Protein AF-A0A0E0NDN1-F1 (afdb_monomer_lite)

InterPro domains:
  IPR002083 MATH/TRAF domain [PF22486] (19-80)
  IPR002083 MATH/TRAF domain [PS50144] (17-83)
  IPR002083 MATH/TRAF domain [cd00121] (18-82)
  IPR008974 TRAF-like [G3DSA:2.60.210.10] (16-83)
  IPR045005 BTB/POZ and MATH domain-containing protein 1-6 [PTHR26379] (7-78)

Sequence (83 aa):
MTDNCNTFSTIVAEAVSGSHVIKIAGYSRIKVLLRNGESLTSIPFSVAGHSWTIRFYPNGDSAESQDYLSFYLILDSANSYDV

Secondary structure (DSSP, 8-state):
-------------PPP--------TTHHHHHHHSPTT--EEPPPEEETTEEEEEEEETT-SSGGGTTS-EEEEEEEEE-----

Radius of gyration: 22.39 Å; chains: 1; bounding box: 34×24×80 Å

Organism: Oryza rufipogon (NCBI:txid4529)

pLDDT: mean 88.34, std 13.83, range [47.12, 98.38]

Structure (mmCIF, N/CA/C/O backbone):
data_AF-A0A0E0NDN1-F1
#
_entry.id   AF-A0A0E0NDN1-F1
#
loop_
_atom_site.group_PDB
_atom_site.id
_atom_site.type_symbol
_atom_site.label_atom_id
_atom_site.label_alt_id
_atom_site.label_comp_id
_atom_site.label_asym_id
_atom_site.label_entity_id
_atom_site.label_seq_id
_atom_site.pdbx_PDB_ins_code
_atom_site.Cartn_x
_atom_site.Cartn_y
_atom_site.Cartn_z
_atom_site.occupancy
_atom_site.B_iso_or_equiv
_atom_site.auth_seq_id
_atom_site.auth_comp_id
_atom_site.auth_asym_id
_atom_site.auth_atom_id
_atom_site.pdbx_PDB_model_num
ATOM 1 N N . MET A 1 1 ? 14.411 5.238 -64.173 1.00 47.12 1 MET A N 1
ATOM 2 C CA . MET A 1 1 ? 13.655 5.440 -62.922 1.00 47.12 1 MET A CA 1
ATOM 3 C C . MET A 1 1 ? 14.553 4.949 -61.806 1.00 47.12 1 MET A C 1
ATOM 5 O O . MET A 1 1 ? 14.868 3.769 -61.798 1.00 47.12 1 MET A O 1
ATOM 9 N N . THR A 1 2 ? 15.099 5.843 -60.989 1.00 58.31 2 THR A N 1
ATOM 10 C CA . THR A 1 2 ? 15.942 5.469 -59.844 1.00 58.31 2 THR A CA 1
ATOM 11 C C . THR A 1 2 ? 15.064 5.420 -58.605 1.00 58.31 2 THR A C 1
ATOM 13 O O . THR A 1 2 ? 14.569 6.463 -58.181 1.00 58.31 2 THR A O 1
ATOM 16 N N . ASP A 1 3 ? 14.861 4.222 -58.059 1.00 63.50 3 ASP A N 1
ATOM 17 C CA . ASP A 1 3 ? 14.265 4.047 -56.737 1.00 63.50 3 ASP A CA 1
ATOM 18 C C . ASP A 1 3 ? 15.273 4.514 -55.687 1.00 63.50 3 ASP A C 1
ATOM 20 O O . ASP A 1 3 ? 16.380 3.986 -55.569 1.00 63.50 3 ASP A O 1
ATOM 24 N N . ASN A 1 4 ? 14.901 5.557 -54.957 1.00 78.19 4 ASN A N 1
ATOM 25 C CA . ASN A 1 4 ? 15.684 6.089 -53.858 1.00 78.19 4 ASN A CA 1
ATOM 26 C C . ASN A 1 4 ? 15.329 5.297 -52.592 1.00 78.19 4 ASN A C 1
ATOM 28 O O . ASN A 1 4 ? 14.212 5.408 -52.087 1.00 78.19 4 ASN A O 1
ATOM 32 N N . CYS A 1 5 ? 16.258 4.481 -52.086 1.00 78.12 5 CYS A N 1
ATOM 33 C CA . CYS A 1 5 ? 16.057 3.740 -50.841 1.00 78.12 5 CYS A CA 1
ATOM 34 C C . CYS A 1 5 ? 16.271 4.680 -49.648 1.00 78.12 5 CYS A C 1
ATOM 36 O O . CYS A 1 5 ? 17.398 4.885 -49.198 1.00 78.12 5 CYS A O 1
ATOM 38 N N . ASN A 1 6 ? 15.185 5.279 -49.160 1.00 81.81 6 ASN A N 1
ATOM 39 C CA . ASN A 1 6 ? 15.212 6.071 -47.936 1.00 81.81 6 ASN A CA 1
ATOM 40 C C . ASN A 1 6 ? 15.028 5.164 -46.719 1.00 81.81 6 ASN A C 1
ATOM 42 O O . ASN A 1 6 ? 14.01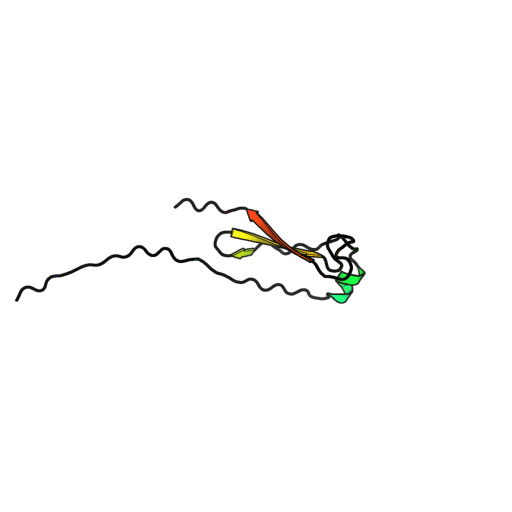0 4.483 -46.588 1.00 81.81 6 ASN A O 1
ATOM 46 N N . THR A 1 7 ? 15.991 5.204 -45.803 1.00 83.31 7 THR A N 1
ATOM 47 C CA . THR A 1 7 ? 15.853 4.645 -44.460 1.00 83.31 7 THR A CA 1
ATOM 48 C C . THR A 1 7 ? 15.513 5.761 -43.479 1.00 83.31 7 THR A C 1
ATOM 50 O O . THR A 1 7 ? 16.032 6.873 -43.566 1.00 83.31 7 THR A O 1
ATOM 53 N N . PHE A 1 8 ? 14.624 5.460 -42.537 1.00 84.62 8 PHE A N 1
ATOM 54 C CA . PHE A 1 8 ? 14.263 6.357 -41.447 1.00 84.62 8 PHE A CA 1
ATOM 55 C C . PHE A 1 8 ? 14.549 5.661 -40.123 1.00 84.62 8 PHE A C 1
ATOM 57 O O . PHE A 1 8 ? 14.314 4.461 -39.980 1.00 84.62 8 PHE A O 1
ATOM 64 N N . SER A 1 9 ? 15.031 6.424 -39.149 1.00 83.06 9 SER A N 1
ATOM 65 C CA . SER A 1 9 ? 15.108 6.006 -37.755 1.00 83.06 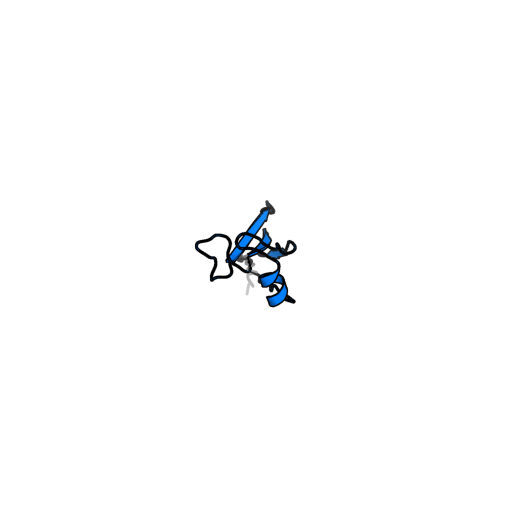9 SER A CA 1
ATOM 66 C C . SER A 1 9 ? 14.397 7.032 -36.880 1.00 83.06 9 SER A C 1
ATOM 68 O O . SER A 1 9 ? 14.239 8.200 -37.239 1.00 83.06 9 SER A O 1
ATOM 70 N N . THR A 1 10 ? 13.906 6.586 -35.731 1.00 84.50 10 THR A N 1
ATOM 71 C CA . THR A 1 10 ? 13.282 7.447 -34.728 1.00 84.50 10 THR A CA 1
ATOM 72 C C . THR A 1 10 ? 13.721 6.962 -33.358 1.00 84.50 10 THR A C 1
ATOM 74 O O . THR A 1 10 ? 13.692 5.765 -33.086 1.00 84.50 10 THR A O 1
ATOM 77 N N . ILE A 1 11 ? 14.143 7.899 -32.510 1.00 83.69 11 ILE A N 1
ATOM 78 C CA . ILE A 1 11 ? 14.395 7.656 -31.091 1.00 83.69 11 ILE A CA 1
ATOM 79 C C . ILE A 1 11 ? 13.114 8.046 -30.360 1.00 83.69 11 ILE A C 1
ATOM 81 O O . ILE A 1 11 ? 12.719 9.211 -30.390 1.00 83.69 11 ILE A O 1
ATOM 85 N N . VAL A 1 12 ? 12.450 7.069 -29.746 1.00 81.94 12 VAL A N 1
ATOM 86 C CA . VAL A 1 12 ? 11.238 7.288 -28.951 1.00 81.94 12 VAL A CA 1
ATOM 87 C C . VAL A 1 12 ? 11.602 7.118 -27.482 1.00 81.94 12 VAL A C 1
ATOM 89 O O . VAL A 1 12 ? 12.117 6.074 -27.090 1.00 81.94 12 VAL A O 1
ATOM 92 N N . ALA A 1 13 ? 11.337 8.140 -26.671 1.00 80.81 13 ALA A N 1
ATOM 93 C CA . ALA A 1 13 ? 11.355 8.021 -25.219 1.00 80.81 13 ALA A CA 1
ATOM 94 C C . ALA A 1 13 ? 9.935 7.679 -24.751 1.00 80.81 13 ALA A C 1
ATOM 96 O O . ALA A 1 13 ? 9.080 8.561 -24.653 1.00 80.81 13 ALA A O 1
ATOM 97 N N . GLU A 1 14 ? 9.657 6.396 -24.522 1.00 79.69 14 GLU A N 1
ATOM 98 C CA . GLU A 1 14 ? 8.357 5.956 -24.014 1.00 79.69 14 GLU A CA 1
ATOM 99 C C . GLU A 1 14 ? 8.305 6.070 -22.488 1.00 79.69 14 GLU A C 1
ATOM 101 O O . GLU A 1 14 ? 9.205 5.622 -21.776 1.00 79.69 14 GLU A O 1
ATOM 106 N N . ALA A 1 15 ? 7.225 6.657 -21.970 1.00 79.25 15 ALA A N 1
ATOM 107 C CA . ALA A 1 15 ? 6.970 6.653 -20.538 1.00 79.25 15 ALA A CA 1
ATOM 108 C C . ALA A 1 15 ? 6.532 5.246 -20.105 1.00 79.25 15 ALA A C 1
ATOM 110 O O . ALA A 1 15 ? 5.486 4.752 -20.531 1.00 79.25 15 ALA A O 1
ATOM 111 N N . VAL A 1 16 ? 7.312 4.605 -19.232 1.00 83.50 16 VAL A N 1
ATOM 112 C CA . VAL A 1 16 ? 6.934 3.309 -18.659 1.00 83.50 16 VAL A CA 1
ATOM 113 C C . VAL A 1 16 ? 5.854 3.537 -17.604 1.00 83.50 16 VAL A C 1
ATOM 115 O O . VAL A 1 16 ? 6.066 4.249 -16.625 1.00 83.50 16 VAL A O 1
ATOM 118 N N . SER A 1 17 ? 4.696 2.906 -17.786 1.00 85.19 17 SER A N 1
ATOM 119 C CA . SER A 1 17 ? 3.613 2.895 -16.800 1.00 85.19 17 SER A CA 1
ATOM 120 C C . SER A 1 17 ? 3.303 1.466 -16.357 1.00 85.19 17 SER A C 1
ATOM 122 O O . SER A 1 17 ? 3.642 0.495 -17.031 1.00 85.19 17 SER A O 1
ATOM 124 N N . GLY A 1 18 ? 2.689 1.324 -15.186 1.00 87.25 18 GLY A N 1
ATOM 125 C CA . GLY A 1 18 ? 2.275 0.032 -14.653 1.00 87.25 18 GLY A CA 1
ATOM 126 C C . GLY A 1 18 ? 1.310 0.195 -13.486 1.00 87.25 18 GLY A C 1
ATOM 127 O O . GLY A 1 18 ? 1.120 1.294 -12.970 1.00 87.25 18 GLY A O 1
ATOM 128 N N . SER A 1 19 ? 0.693 -0.910 -13.073 1.00 91.19 19 SER A N 1
ATOM 129 C CA . SER A 1 19 ? -0.287 -0.940 -11.985 1.00 91.19 19 SER A CA 1
ATOM 130 C C . SER A 1 19 ? -0.013 -2.100 -11.037 1.00 91.19 19 SER A C 1
ATOM 132 O O . SER A 1 19 ? 0.361 -3.184 -11.483 1.00 91.19 19 SER A O 1
ATOM 134 N N . HIS A 1 20 ? -0.280 -1.901 -9.749 1.00 92.19 20 HIS A N 1
ATOM 135 C CA . HIS A 1 20 ? -0.229 -2.951 -8.737 1.00 92.19 20 HIS A CA 1
ATOM 136 C C . HIS A 1 20 ? -1.570 -3.040 -8.004 1.00 92.19 20 HIS A C 1
ATOM 138 O O . HIS A 1 20 ? -2.132 -2.020 -7.607 1.00 92.19 20 HIS A O 1
ATOM 144 N N . VAL A 1 21 ? -2.085 -4.259 -7.820 1.00 94.94 21 VAL A N 1
ATOM 145 C CA . VAL A 1 21 ? -3.334 -4.519 -7.090 1.00 94.94 21 VAL A CA 1
ATOM 146 C C . VAL A 1 21 ? -3.002 -5.190 -5.765 1.00 94.94 21 VAL A C 1
ATOM 148 O O . VAL A 1 21 ? -2.496 -6.310 -5.746 1.00 94.94 21 VAL A O 1
ATOM 151 N N . ILE A 1 22 ? -3.344 -4.530 -4.659 1.00 93.38 22 ILE A N 1
ATOM 152 C CA . ILE A 1 22 ? -3.190 -5.078 -3.310 1.00 93.38 22 ILE A CA 1
ATOM 153 C C . ILE A 1 22 ? -4.519 -5.650 -2.799 1.00 93.38 22 ILE A C 1
ATOM 155 O O . ILE A 1 22 ? -5.556 -4.988 -2.829 1.00 93.38 22 ILE A O 1
ATOM 159 N N . LYS A 1 23 ? -4.494 -6.893 -2.302 1.00 95.69 23 LYS A N 1
ATOM 160 C CA . LYS A 1 23 ? -5.645 -7.548 -1.662 1.00 95.69 23 LYS A CA 1
ATOM 161 C C . LYS A 1 23 ? -5.423 -7.649 -0.156 1.00 95.69 23 LYS A C 1
ATOM 163 O O . LYS A 1 23 ? -4.563 -8.399 0.294 1.00 95.69 23 LYS A O 1
ATOM 168 N N . ILE A 1 24 ? -6.256 -6.965 0.625 1.00 95.94 24 ILE A N 1
ATOM 169 C CA . ILE A 1 24 ? -6.236 -7.046 2.092 1.00 95.94 24 ILE A CA 1
ATOM 170 C C . ILE A 1 24 ? -7.278 -8.072 2.545 1.00 95.94 24 ILE A C 1
ATOM 172 O O . ILE A 1 24 ? -8.461 -7.772 2.703 1.00 95.94 24 ILE A O 1
ATOM 176 N N . ALA A 1 25 ? -6.844 -9.316 2.730 1.00 97.12 25 ALA A N 1
ATOM 177 C CA . ALA A 1 25 ? -7.703 -10.362 3.274 1.00 97.12 25 ALA A CA 1
ATOM 178 C C . ALA A 1 25 ? -7.860 -10.201 4.797 1.00 97.12 25 ALA A C 1
ATOM 180 O O . ALA A 1 25 ? -6.889 -9.957 5.506 1.00 97.12 25 ALA A O 1
ATOM 181 N N . GLY A 1 26 ? -9.084 -10.361 5.311 1.00 97.12 26 GLY A N 1
ATOM 182 C CA . GLY A 1 26 ? -9.340 -10.306 6.756 1.00 97.12 26 GLY A CA 1
ATOM 183 C C . GLY A 1 26 ? -9.275 -8.903 7.372 1.00 97.12 26 GLY A C 1
ATOM 184 O O . GLY A 1 26 ?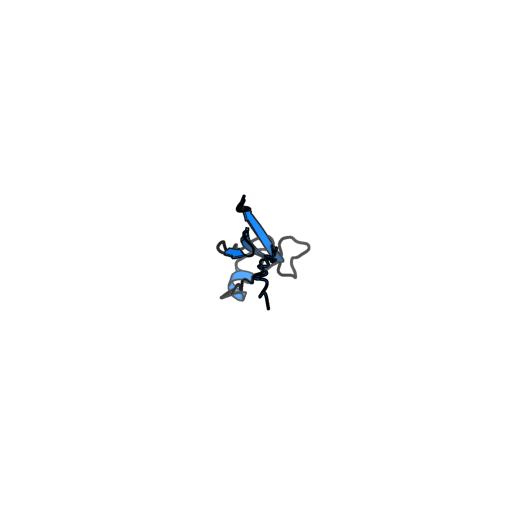 -8.978 -8.789 8.561 1.00 97.12 26 GLY A O 1
ATOM 185 N N . TYR A 1 27 ? -9.573 -7.852 6.596 1.00 95.31 27 TYR A N 1
ATOM 186 C CA . TYR A 1 27 ? -9.503 -6.447 7.028 1.00 95.31 27 TYR A CA 1
ATOM 187 C C . TYR A 1 27 ? -10.103 -6.191 8.417 1.00 95.31 27 TYR A C 1
ATOM 189 O O . TYR A 1 27 ? -9.424 -5.620 9.261 1.00 95.31 27 TYR A O 1
ATOM 197 N N . SER A 1 28 ? -11.325 -6.655 8.700 1.00 96.62 28 SER A N 1
ATOM 198 C CA . SER A 1 28 ? -11.974 -6.397 9.996 1.00 96.62 28 SER A CA 1
ATOM 199 C C . SER A 1 28 ? -11.166 -6.928 11.183 1.00 96.62 28 SER A C 1
ATOM 201 O O . SER A 1 28 ? -11.113 -6.287 12.227 1.00 96.62 28 SER A O 1
ATOM 203 N N . ARG A 1 29 ? -10.485 -8.071 11.021 1.00 98.12 29 ARG A N 1
ATOM 204 C CA . ARG A 1 29 ? -9.605 -8.625 12.057 1.00 98.12 29 ARG A CA 1
ATOM 205 C C . ARG A 1 29 ? -8.331 -7.797 12.195 1.00 98.12 29 ARG A C 1
ATOM 207 O O . ARG A 1 29 ? -7.932 -7.502 13.313 1.00 98.12 29 ARG A O 1
ATOM 214 N N . ILE A 1 30 ? -7.724 -7.398 11.078 1.00 97.56 30 ILE A N 1
ATOM 215 C CA . ILE A 1 30 ? -6.540 -6.524 11.066 1.00 97.56 30 ILE A CA 1
ATOM 216 C C . ILE A 1 30 ? -6.850 -5.192 11.761 1.00 97.56 30 ILE A C 1
ATOM 218 O O . ILE A 1 30 ? -6.078 -4.755 12.607 1.00 97.56 30 ILE A O 1
ATOM 222 N N . LYS A 1 31 ? -8.008 -4.589 11.465 1.00 96.06 31 LYS A N 1
ATOM 223 C CA . LYS A 1 31 ? -8.456 -3.325 12.057 1.00 96.06 31 LYS A CA 1
ATOM 224 C C . LYS A 1 31 ? -8.621 -3.403 13.575 1.00 96.06 31 LYS A C 1
ATOM 226 O O . LYS A 1 31 ? -8.326 -2.438 14.261 1.00 96.06 31 LYS A O 1
ATOM 231 N N . VAL A 1 32 ? -9.079 -4.538 14.102 1.00 97.94 32 VAL A N 1
ATOM 232 C CA . VAL A 1 32 ? -9.205 -4.743 15.556 1.00 97.94 32 VAL A CA 1
ATOM 233 C C . VAL A 1 32 ? -7.850 -5.026 16.214 1.00 97.94 32 VAL A C 1
ATOM 235 O O . VAL A 1 32 ? -7.639 -4.638 17.358 1.00 97.94 32 VAL A O 1
ATOM 238 N N . LEU A 1 33 ? -6.943 -5.721 15.519 1.00 98.12 33 LEU A N 1
ATOM 239 C CA . LEU A 1 33 ? -5.641 -6.106 16.071 1.00 98.12 33 LEU A CA 1
ATOM 240 C C . LEU A 1 33 ? -4.642 -4.949 16.133 1.00 98.12 33 LEU A C 1
ATOM 242 O O . LEU A 1 33 ? -3.834 -4.922 17.057 1.00 98.12 33 LEU A O 1
ATOM 246 N N . LEU A 1 34 ? -4.678 -4.041 15.156 1.00 97.81 34 LEU A N 1
ATOM 247 C CA . LEU A 1 34 ? -3.721 -2.945 15.047 1.00 97.81 34 LEU A CA 1
ATOM 248 C C . LEU A 1 34 ? -4.264 -1.655 15.656 1.00 97.81 34 LEU A C 1
ATOM 250 O O . LEU A 1 34 ? -5.419 -1.292 15.449 1.00 97.81 34 LEU A O 1
ATOM 254 N N . ARG A 1 35 ? -3.417 -0.931 16.379 1.00 97.94 35 ARG A N 1
ATOM 255 C CA . ARG A 1 35 ? -3.734 0.388 16.945 1.00 97.94 35 ARG A CA 1
ATOM 256 C C . ARG A 1 35 ? -3.540 1.496 15.904 1.00 97.94 35 ARG A C 1
ATOM 258 O O . ARG A 1 35 ? -2.946 1.279 14.850 1.00 97.94 35 ARG A O 1
ATOM 265 N N . ASN A 1 36 ? -4.041 2.696 16.197 1.00 98.12 36 ASN A N 1
ATOM 266 C CA . ASN A 1 36 ? -3.665 3.897 15.444 1.00 98.12 36 ASN A CA 1
ATOM 267 C C . ASN A 1 36 ? -2.130 4.035 15.419 1.00 98.12 36 ASN A C 1
ATOM 269 O O . ASN A 1 36 ? -1.474 3.799 16.435 1.00 98.12 36 ASN A O 1
ATOM 273 N N . GLY A 1 37 ? -1.567 4.347 14.251 1.00 97.81 37 GLY A N 1
ATOM 274 C CA . GLY A 1 37 ? -0.120 4.410 14.033 1.00 97.81 37 GLY A CA 1
ATOM 275 C C . GLY A 1 37 ? 0.575 3.061 13.792 1.00 97.81 37 GLY A C 1
ATOM 276 O O . GLY A 1 37 ? 1.744 3.046 13.408 1.00 97.81 37 GLY A O 1
ATOM 277 N N . GLU A 1 38 ? -0.107 1.922 13.945 1.00 98.31 38 GLU A N 1
ATOM 278 C CA . GLU A 1 38 ? 0.440 0.613 13.564 1.00 98.31 38 GLU A CA 1
ATOM 279 C C . GLU A 1 38 ? 0.115 0.284 12.101 1.00 98.31 38 GLU A C 1
ATOM 281 O O . GLU A 1 38 ? -0.951 0.624 11.583 1.00 98.31 38 GLU A O 1
ATOM 286 N N . SER A 1 39 ? 1.043 -0.394 11.420 1.00 97.75 39 SER A N 1
ATOM 287 C CA . SER A 1 39 ? 0.926 -0.666 9.985 1.00 97.75 39 SER A CA 1
ATOM 288 C C . SER A 1 39 ? 1.347 -2.070 9.580 1.00 97.75 39 SER A C 1
ATOM 290 O O . SER A 1 39 ? 2.063 -2.772 10.293 1.00 97.75 39 SER A O 1
ATOM 292 N N . LEU A 1 40 ? 0.907 -2.449 8.382 1.00 97.69 40 LEU A N 1
ATOM 293 C CA . LEU A 1 40 ? 1.413 -3.580 7.616 1.00 97.69 40 LEU A CA 1
ATOM 294 C C . LEU A 1 40 ? 2.096 -3.056 6.354 1.00 97.69 40 LEU A C 1
ATOM 296 O O . LEU A 1 40 ? 1.603 -2.121 5.722 1.00 97.69 40 LEU A O 1
ATOM 300 N N . THR A 1 41 ? 3.194 -3.690 5.958 1.00 96.56 41 THR A N 1
ATOM 301 C CA . THR A 1 41 ? 3.899 -3.377 4.710 1.00 96.56 41 THR A CA 1
ATOM 302 C C . THR A 1 41 ? 3.685 -4.515 3.719 1.00 96.56 41 THR A C 1
ATOM 304 O O . THR A 1 41 ? 3.728 -5.688 4.097 1.00 96.56 41 THR A O 1
ATOM 307 N N . SER A 1 42 ? 3.421 -4.184 2.456 1.00 95.75 42 SER A N 1
ATOM 308 C CA . SER A 1 42 ? 3.365 -5.170 1.380 1.00 95.75 42 SER A CA 1
ATOM 309 C C . SER A 1 42 ? 4.738 -5.795 1.137 1.00 95.75 42 SER A C 1
ATOM 311 O O . SER A 1 42 ? 5.769 -5.278 1.561 1.00 95.75 42 SER A O 1
ATOM 313 N N . ILE A 1 43 ? 4.766 -6.880 0.369 1.00 93.50 43 ILE A N 1
ATOM 314 C CA . ILE A 1 43 ? 6.012 -7.278 -0.289 1.00 93.50 43 ILE A CA 1
ATOM 315 C C . ILE A 1 43 ? 6.431 -6.202 -1.313 1.00 93.50 43 ILE A C 1
ATOM 317 O O . ILE A 1 43 ? 5.546 -5.507 -1.836 1.00 93.50 43 ILE A O 1
ATOM 321 N N . PRO A 1 44 ? 7.735 -6.057 -1.612 1.00 93.88 44 PRO A N 1
ATOM 322 C CA . PRO A 1 44 ? 8.195 -5.178 -2.679 1.00 93.88 44 PRO A CA 1
ATOM 323 C C . PRO A 1 44 ? 7.636 -5.587 -4.046 1.00 93.88 44 PRO A C 1
ATOM 325 O O . PRO A 1 44 ? 7.451 -6.775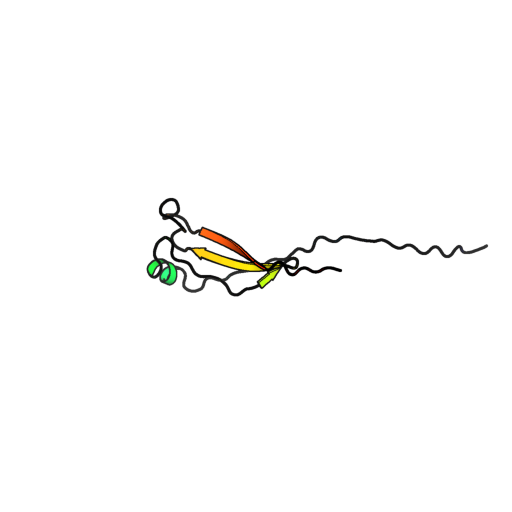 -4.324 1.00 93.88 44 PRO A O 1
ATOM 328 N N . PHE A 1 45 ? 7.383 -4.607 -4.909 1.00 92.44 45 PHE A N 1
ATOM 329 C CA . PHE A 1 45 ? 6.949 -4.808 -6.290 1.00 92.44 45 PHE A CA 1
ATOM 330 C C . PHE A 1 45 ? 7.574 -3.770 -7.227 1.00 92.44 45 PHE A C 1
ATOM 332 O O . PHE A 1 45 ? 7.830 -2.634 -6.834 1.00 92.44 45 PHE A O 1
ATOM 339 N N . SER A 1 46 ? 7.783 -4.146 -8.490 1.00 91.75 46 SER A N 1
ATOM 340 C CA . SER A 1 46 ? 8.427 -3.278 -9.482 1.00 91.75 46 SER A CA 1
ATOM 341 C C . SER A 1 46 ? 7.410 -2.630 -10.419 1.00 91.75 46 SER A C 1
ATOM 343 O O . SER A 1 46 ? 6.659 -3.332 -11.095 1.00 91.75 46 SER A O 1
ATOM 345 N N . VAL A 1 47 ? 7.407 -1.297 -10.502 1.00 90.25 47 VAL A N 1
ATOM 346 C CA . VAL A 1 47 ? 6.606 -0.512 -11.462 1.00 90.25 47 VAL A CA 1
ATOM 347 C C . VAL A 1 47 ? 7.443 0.662 -11.960 1.00 90.25 47 VAL A C 1
ATOM 349 O O . VAL A 1 47 ? 8.087 1.341 -11.163 1.00 90.25 47 VAL A O 1
ATOM 352 N N . ALA A 1 48 ? 7.420 0.900 -13.276 1.00 88.38 48 ALA A N 1
ATOM 353 C CA . ALA A 1 48 ? 8.126 2.009 -13.926 1.00 88.38 48 ALA A CA 1
ATOM 354 C C . ALA A 1 48 ? 9.630 2.085 -13.581 1.00 88.38 48 ALA A C 1
ATOM 356 O O . ALA A 1 48 ? 10.170 3.162 -13.370 1.00 88.38 48 ALA A O 1
ATOM 357 N N . GLY A 1 49 ? 10.304 0.932 -13.482 1.00 87.31 49 GLY A N 1
ATOM 358 C CA . GLY A 1 49 ? 11.743 0.864 -13.181 1.00 87.31 49 GLY A CA 1
ATOM 359 C C . GLY A 1 49 ? 12.115 1.064 -11.707 1.00 87.31 49 GLY A C 1
ATOM 360 O O . GLY A 1 49 ? 13.293 1.022 -11.367 1.00 87.31 49 GLY A O 1
ATOM 361 N N . HIS A 1 50 ? 11.137 1.221 -10.818 1.00 88.81 50 HIS A N 1
ATOM 362 C CA . HIS A 1 50 ? 11.358 1.436 -9.392 1.00 88.81 50 HIS A CA 1
ATOM 363 C C . HIS A 1 50 ? 10.827 0.269 -8.560 1.00 88.81 50 HIS A C 1
ATOM 365 O O . HIS A 1 50 ? 9.808 -0.334 -8.913 1.00 88.81 50 HIS A O 1
ATOM 371 N N . SER A 1 51 ? 11.513 -0.028 -7.452 1.00 93.44 51 SER A N 1
ATOM 372 C CA . SER A 1 51 ? 11.043 -0.974 -6.440 1.00 93.44 51 SER A CA 1
ATOM 373 C C . SER A 1 51 ? 10.240 -0.228 -5.382 1.00 93.44 51 SER A C 1
ATOM 375 O O . SER A 1 51 ? 10.762 0.658 -4.701 1.00 93.44 51 SER A O 1
ATOM 377 N N . TRP A 1 52 ? 8.974 -0.597 -5.244 1.00 94.44 52 TRP A N 1
ATOM 378 C CA . TRP A 1 52 ? 8.023 0.037 -4.345 1.00 94.44 52 TRP A CA 1
ATOM 379 C C . TRP A 1 52 ? 7.531 -0.934 -3.280 1.00 94.44 52 TRP A C 1
ATOM 381 O O . TRP A 1 52 ? 7.355 -2.123 -3.539 1.00 94.44 52 TRP A O 1
ATOM 391 N N . THR A 1 53 ? 7.200 -0.405 -2.110 1.00 96.56 53 THR A N 1
ATOM 392 C CA . THR A 1 53 ? 6.357 -1.069 -1.115 1.00 96.56 53 THR A CA 1
ATOM 393 C C . THR A 1 53 ? 5.158 -0.188 -0.783 1.00 96.56 53 THR A C 1
ATOM 395 O O . THR A 1 53 ? 5.201 1.036 -0.906 1.00 96.56 53 THR A O 1
ATOM 398 N N . ILE A 1 54 ? 4.048 -0.801 -0.373 1.00 97.25 54 ILE A N 1
ATOM 399 C CA . ILE A 1 54 ? 2.888 -0.084 0.160 1.00 97.25 54 ILE A CA 1
ATOM 400 C C . ILE A 1 54 ? 2.846 -0.303 1.666 1.00 97.25 54 ILE A C 1
ATOM 402 O O . ILE A 1 54 ? 2.804 -1.444 2.128 1.00 97.25 54 ILE A O 1
ATOM 406 N N . ARG A 1 55 ? 2.801 0.787 2.433 1.00 97.69 55 ARG A N 1
ATOM 407 C CA . ARG A 1 55 ? 2.531 0.753 3.871 1.00 97.69 55 ARG A CA 1
ATOM 408 C C . ARG A 1 55 ? 1.077 1.119 4.133 1.00 97.69 55 ARG A C 1
ATOM 410 O O . ARG A 1 55 ? 0.592 2.139 3.650 1.00 97.69 55 ARG A O 1
ATOM 417 N N . PHE A 1 56 ? 0.394 0.283 4.899 1.00 97.88 56 PHE A N 1
ATOM 418 C CA . PHE A 1 56 ? -1.036 0.354 5.158 1.00 97.88 56 PHE A CA 1
ATOM 419 C C . PHE A 1 56 ? -1.316 0.470 6.657 1.00 97.88 56 PHE A C 1
ATOM 421 O O . PHE A 1 56 ? -0.923 -0.405 7.428 1.00 97.88 56 PHE A O 1
ATOM 428 N N . TYR A 1 57 ? -2.043 1.517 7.044 1.00 98.19 57 TYR A N 1
ATOM 429 C CA . TYR A 1 57 ? -2.494 1.779 8.407 1.00 98.19 57 TYR A CA 1
ATOM 430 C C . TYR A 1 57 ? -4.027 1.654 8.461 1.00 98.19 57 TYR A C 1
ATOM 432 O O . TYR A 1 57 ? -4.731 2.527 7.941 1.00 98.19 57 TYR A O 1
ATOM 440 N N . PRO A 1 58 ? -4.588 0.587 9.060 1.00 97.75 58 PRO A N 1
ATOM 441 C CA . PRO A 1 58 ? -6.035 0.346 9.042 1.00 97.75 58 PRO A CA 1
ATOM 442 C C . PRO A 1 58 ? -6.853 1.330 9.895 1.00 97.75 58 PRO A C 1
ATOM 444 O O . PRO A 1 58 ? -8.065 1.418 9.685 1.00 97.75 58 PRO A O 1
ATOM 447 N N . ASN A 1 59 ? -6.203 2.022 10.840 1.00 98.12 59 ASN A N 1
ATOM 448 C CA . ASN A 1 59 ? -6.798 2.962 11.797 1.00 98.12 59 ASN A CA 1
ATOM 449 C C . ASN A 1 59 ? -6.079 4.322 11.791 1.00 98.12 59 ASN A C 1
ATOM 451 O O . ASN A 1 59 ? -5.933 4.927 12.848 1.00 98.12 59 ASN A O 1
ATOM 455 N N . GLY A 1 60 ? -5.555 4.748 10.641 1.00 98.25 60 GLY A N 1
ATOM 456 C CA . GLY A 1 60 ? -4.766 5.974 10.513 1.00 98.25 60 GLY A CA 1
ATOM 457 C C . GLY A 1 60 ? -3.315 5.826 10.979 1.00 98.25 60 GLY A C 1
ATOM 458 O O . GLY A 1 60 ? -2.972 4.960 11.787 1.00 98.25 60 GLY A O 1
ATOM 459 N N . ASP A 1 61 ? -2.444 6.667 10.433 1.00 98.38 61 ASP A N 1
ATOM 460 C CA . ASP A 1 61 ? -1.021 6.775 10.775 1.00 98.38 61 ASP A CA 1
ATOM 461 C C . ASP A 1 61 ? -0.754 7.660 12.003 1.00 98.38 61 ASP A C 1
ATOM 463 O O . ASP A 1 61 ? 0.297 7.541 12.630 1.00 98.38 61 ASP A O 1
ATOM 467 N N . SER A 1 62 ? -1.704 8.525 12.363 1.00 97.75 62 SER A N 1
ATOM 468 C CA . SER A 1 62 ? -1.612 9.438 13.501 1.00 97.75 62 SER A CA 1
ATOM 469 C C . SER A 1 62 ? -2.990 9.704 14.107 1.00 97.75 62 SER A C 1
ATOM 471 O O . SER A 1 62 ? -4.017 9.349 13.526 1.00 97.75 62 SER A O 1
ATOM 473 N N . ALA A 1 63 ? -3.033 10.357 15.269 1.00 97.31 63 ALA A N 1
ATOM 474 C CA . ALA A 1 63 ? -4.293 10.685 15.939 1.00 97.31 63 ALA A CA 1
ATOM 475 C C . ALA A 1 63 ? -5.226 11.551 15.069 1.00 97.31 63 ALA A C 1
ATOM 477 O O . ALA A 1 63 ? -6.445 11.426 15.160 1.00 97.31 63 ALA A O 1
ATOM 478 N N . GLU A 1 64 ? -4.666 12.390 14.193 1.00 97.62 64 GLU A N 1
ATOM 479 C CA . GLU A 1 64 ? -5.425 13.244 13.270 1.00 97.62 64 GLU A CA 1
ATOM 480 C C . GLU A 1 64 ? -6.146 12.434 12.183 1.00 97.62 64 GLU A C 1
ATOM 482 O O . GLU A 1 64 ? -7.188 12.851 11.680 1.00 97.62 64 GLU A O 1
ATOM 487 N N . SER A 1 65 ? -5.622 11.253 11.845 1.00 97.25 65 SER A N 1
ATOM 488 C CA . SER A 1 65 ? -6.165 10.361 10.820 1.00 97.25 65 SER A CA 1
ATOM 489 C C . SER A 1 65 ? -6.900 9.141 11.391 1.00 97.25 65 SER A C 1
ATOM 491 O O . SER A 1 65 ? -7.211 8.219 10.641 1.00 97.25 65 SER A O 1
ATOM 493 N N . GLN A 1 66 ? -7.228 9.126 12.690 1.00 95.38 66 GLN A N 1
ATOM 494 C CA . GLN A 1 66 ? -7.779 7.949 13.388 1.00 95.38 66 GLN A CA 1
ATOM 495 C C . GLN A 1 66 ? -9.092 7.393 12.804 1.00 95.38 66 GLN A C 1
ATOM 497 O O . GLN A 1 66 ? -9.347 6.192 12.897 1.00 95.38 66 GLN A O 1
ATOM 502 N N . ASP A 1 67 ? -9.907 8.246 12.179 1.00 96.44 67 ASP A N 1
ATOM 503 C CA . ASP A 1 67 ? -11.189 7.860 11.572 1.00 96.44 67 ASP A CA 1
ATOM 504 C C . ASP A 1 67 ? -11.054 7.438 10.097 1.00 96.44 67 ASP A C 1
ATOM 506 O O . ASP A 1 67 ? -12.033 7.060 9.446 1.00 96.44 67 ASP A O 1
ATOM 510 N N . TYR A 1 68 ? -9.829 7.460 9.570 1.00 96.56 68 TYR A N 1
ATOM 511 C CA . TYR A 1 68 ? -9.492 7.110 8.200 1.00 96.56 68 TYR A CA 1
ATOM 512 C C . TYR A 1 68 ? -8.573 5.888 8.156 1.00 96.56 68 TYR A C 1
ATOM 514 O O . TYR A 1 68 ? -8.041 5.405 9.153 1.00 96.56 68 TYR A O 1
ATOM 522 N N . LEU A 1 69 ? -8.389 5.366 6.950 1.00 96.12 69 LEU A N 1
ATOM 523 C CA . LEU A 1 69 ? -7.290 4.463 6.645 1.00 96.12 69 LEU A CA 1
ATOM 524 C C .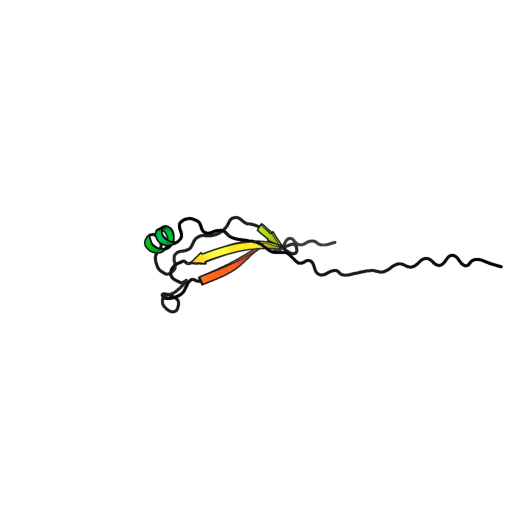 LEU A 1 69 ? -6.216 5.260 5.901 1.00 96.12 69 LEU A C 1
ATOM 526 O O . LEU A 1 69 ? -6.554 6.066 5.032 1.00 96.12 69 LEU A O 1
ATOM 530 N N . SER A 1 70 ? -4.945 5.016 6.215 1.00 97.94 70 SER A N 1
ATOM 531 C CA . SER A 1 70 ? -3.819 5.685 5.550 1.00 97.94 70 SER A CA 1
ATOM 532 C C . SER A 1 70 ? -3.026 4.680 4.715 1.00 97.94 70 SER A C 1
ATOM 534 O O . SER A 1 70 ? -2.735 3.566 5.163 1.00 97.94 70 SER A O 1
ATOM 536 N N . PHE A 1 71 ? -2.650 5.081 3.502 1.00 97.50 71 PHE A N 1
ATOM 537 C CA . PHE A 1 71 ? -1.739 4.342 2.630 1.00 97.50 71 PHE A CA 1
ATOM 538 C C . PHE A 1 71 ? -0.567 5.228 2.228 1.00 97.50 71 PHE A C 1
ATOM 540 O O . PHE A 1 71 ? -0.758 6.388 1.874 1.00 97.50 71 PHE A O 1
ATOM 547 N N . TYR A 1 72 ? 0.626 4.645 2.208 1.00 97.25 72 TYR A N 1
ATOM 548 C CA . TYR A 1 72 ? 1.833 5.287 1.704 1.00 97.25 72 TYR A CA 1
ATOM 549 C C . TYR A 1 72 ? 2.482 4.393 0.662 1.00 97.25 72 TYR A C 1
ATOM 551 O O . TYR A 1 72 ? 2.636 3.191 0.881 1.00 97.25 72 TYR A O 1
ATOM 559 N N . LEU A 1 73 ? 2.880 4.999 -0.451 1.00 96.50 73 LEU A N 1
ATOM 560 C CA . LEU A 1 73 ? 3.765 4.379 -1.422 1.00 96.50 73 LEU A CA 1
ATOM 561 C C . LEU A 1 73 ? 5.202 4.737 -1.040 1.00 96.50 73 LEU A C 1
ATOM 563 O O . LEU A 1 73 ? 5.541 5.916 -0.945 1.00 96.50 73 LEU A O 1
ATOM 567 N N . ILE A 1 74 ? 6.024 3.727 -0.788 1.00 96.00 74 ILE A N 1
ATOM 568 C CA . ILE A 1 74 ? 7.402 3.877 -0.330 1.00 96.00 74 ILE A CA 1
ATOM 569 C C . ILE A 1 74 ? 8.334 3.392 -1.436 1.00 96.00 74 ILE A C 1
ATOM 571 O O . ILE A 1 74 ? 8.154 2.298 -1.967 1.00 96.00 74 ILE A O 1
ATOM 575 N N . LEU A 1 75 ? 9.321 4.214 -1.786 1.00 94.12 75 LEU A N 1
ATOM 576 C CA . LEU A 1 75 ? 10.400 3.836 -2.694 1.00 94.12 75 LEU A CA 1
ATOM 577 C C . LEU A 1 75 ? 11.488 3.118 -1.883 1.00 94.12 75 LEU A C 1
ATOM 579 O O . LEU A 1 75 ? 12.146 3.761 -1.068 1.00 94.12 75 LEU A O 1
ATOM 583 N N . ASP A 1 76 ? 11.675 1.814 -2.094 1.00 82.88 76 ASP A N 1
ATOM 584 C CA . ASP A 1 76 ? 12.704 1.032 -1.381 1.00 82.88 76 ASP A CA 1
ATOM 585 C C . ASP A 1 76 ? 14.103 1.290 -1.958 1.00 82.88 76 ASP A C 1
ATOM 587 O O . ASP A 1 76 ? 15.087 1.385 -1.225 1.00 82.88 76 ASP A O 1
ATOM 591 N N . SER A 1 77 ? 14.194 1.439 -3.280 1.00 70.19 77 SER A N 1
ATOM 592 C CA . SER A 1 77 ? 15.398 1.873 -3.987 1.00 70.19 77 SER A CA 1
ATOM 593 C C . SER A 1 77 ? 15.042 2.344 -5.398 1.00 70.19 77 SER A C 1
ATOM 595 O O . SER A 1 77 ? 14.162 1.791 -6.067 1.00 70.19 77 SER A O 1
ATOM 597 N N . ALA A 1 78 ? 15.743 3.369 -5.884 1.00 59.84 78 ALA A N 1
ATOM 598 C CA . ALA A 1 78 ? 15.809 3.622 -7.315 1.00 59.84 78 ALA A CA 1
ATOM 599 C C . ALA A 1 78 ? 16.787 2.603 -7.903 1.00 59.84 78 ALA A C 1
ATOM 601 O O . ALA A 1 78 ? 17.967 2.619 -7.553 1.00 59.84 78 ALA A O 1
ATOM 602 N N . ASN A 1 79 ? 16.323 1.712 -8.779 1.00 55.09 79 ASN A N 1
ATOM 603 C CA . ASN A 1 79 ? 17.268 1.036 -9.653 1.00 55.09 79 ASN A CA 1
ATOM 604 C C . ASN A 1 79 ? 17.811 2.119 -10.588 1.00 55.09 79 ASN A C 1
ATOM 606 O O . ASN A 1 79 ? 17.075 2.639 -11.426 1.00 55.09 79 ASN A O 1
ATOM 610 N N . SER A 1 80 ? 19.072 2.510 -10.401 1.00 48.38 80 SER A N 1
ATOM 611 C CA . SER A 1 80 ? 19.787 3.350 -11.356 1.00 48.38 80 SER A CA 1
ATOM 612 C C . SER A 1 80 ? 20.028 2.517 -12.610 1.00 48.38 80 SER A C 1
ATOM 614 O O . SER A 1 80 ? 21.047 1.838 -12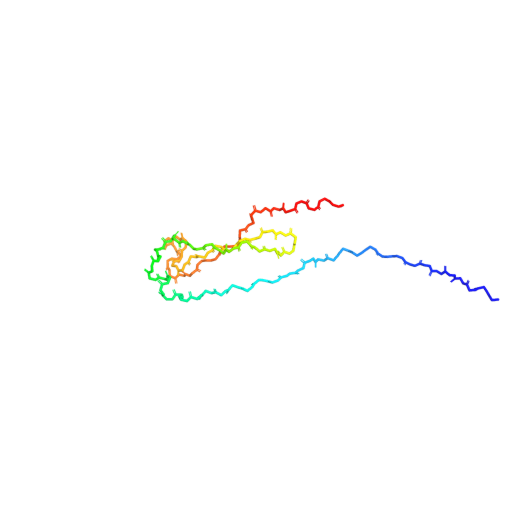.739 1.00 48.38 80 SER A O 1
ATOM 616 N N . TYR A 1 81 ? 19.057 2.506 -13.518 1.00 54.72 81 TYR A N 1
ATOM 617 C CA . TYR A 1 81 ? 19.337 2.128 -14.892 1.00 54.72 81 TYR A CA 1
ATOM 618 C C . TYR A 1 81 ? 20.077 3.303 -15.531 1.00 54.72 81 TYR A C 1
ATOM 620 O O . TYR A 1 81 ? 19.465 4.170 -16.146 1.00 54.72 81 TYR A O 1
ATOM 628 N N . ASP A 1 82 ? 21.392 3.339 -15.325 1.00 47.25 82 ASP A N 1
ATOM 629 C CA . ASP A 1 82 ? 22.291 4.003 -16.260 1.00 47.25 82 ASP A CA 1
ATOM 630 C C . ASP A 1 82 ? 22.330 3.125 -17.519 1.00 47.25 82 ASP A C 1
ATOM 632 O O . ASP A 1 82 ? 22.839 1.999 -17.486 1.00 47.25 82 ASP A O 1
ATOM 636 N N . VAL A 1 83 ? 21.741 3.619 -18.609 1.00 47.19 83 VAL A N 1
ATOM 637 C CA . VAL A 1 83 ? 21.967 3.127 -19.976 1.00 47.19 83 VAL A CA 1
ATOM 638 C C . VAL A 1 83 ? 22.371 4.310 -20.835 1.00 47.19 83 VAL A C 1
ATOM 640 O O . VAL A 1 83 ? 21.644 5.328 -20.794 1.00 47.19 83 VAL A O 1
#

Foldseek 3Di:
DDDDDDDDDDDDDDQFFDDDDDDDPPLVVVLVVDDALDWDKDDWDDGRQFTWIKIKASQYNDPVQRNHIDIDIDTPDRPPPPD